Protein AF-A0A9E5M3A4-F1 (afdb_monomer)

Radius of gyration: 31.96 Å; Cα contacts (8 Å, |Δi|>4): 68; chains: 1; bounding box: 121×64×44 Å

Mean predicted aligned error: 18.6 Å

Secondary structure (DSSP, 8-state):
--------------------P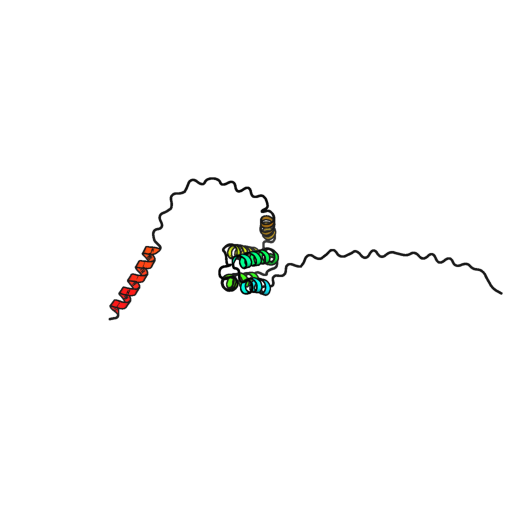PPPPPPP---HHHHHHHHHH--SHHHHHHHHHHHHHHHGGG--HHHHHHHHHHHHHHHGGG--HHHHHHHHHHHHHHHTT-HHHHHHHHHHHTT-S----------PPP-----SHHHHHHHHHHHHHHHHHTT-

Solvent-accessible surface area (backbone atoms only — not comparable to full-atom values): 9952 Å² total; per-residue (Å²): 134,89,86,89,81,89,80,84,82,81,82,83,82,82,79,79,79,77,76,78,77,73,85,75,72,81,74,59,61,59,54,66,68,56,57,44,43,41,28,69,69,44,82,55,44,70,60,27,31,54,52,43,49,54,52,43,74,67,18,54,84,54,39,51,63,69,55,43,50,54,49,63,76,40,40,56,82,34,33,48,90,31,50,54,71,66,59,55,52,54,44,51,52,54,40,54,45,62,73,67,68,50,76,71,61,56,56,55,58,59,57,53,69,76,57,77,84,75,76,81,80,75,81,73,83,71,75,80,73,80,78,78,75,93,76,60,72,68,60,54,54,52,52,54,54,50,55,56,53,53,58,59,59,75,75,107

Nearest PDB structures (foldseek):
  6nmp-assembly1_R  TM=4.252E-01  e=7.760E+00  Bos taurus

Sequence (156 aa):
MVALAVLACALNMAHAQSKKAAPKEPSANCFISEFRYIGTSIHEPLEREKQAKNWLIQNVAACSVEKLNLINGNRASWLGTADSAFFMTMLDSMIEYKVAGNPEMLSQIFNSVGKEGTASVRVTSVTQAPRAQGYDAQINQQQYQQQYQQQYQQQY

Structure (mmCIF, N/CA/C/O backbone):
data_AF-A0A9E5M3A4-F1
#
_entry.id   AF-A0A9E5M3A4-F1
#
loop_
_atom_site.group_PDB
_atom_site.id
_atom_site.type_symbol
_atom_site.label_atom_id
_atom_site.label_alt_id
_atom_site.label_comp_id
_atom_site.label_asym_id
_atom_site.label_entity_id
_atom_site.label_seq_id
_atom_site.pdbx_PDB_ins_code
_atom_site.Cartn_x
_atom_site.Cartn_y
_atom_site.Cartn_z
_atom_site.occupancy
_atom_site.B_iso_or_equiv
_atom_site.auth_seq_id
_atom_site.auth_comp_id
_atom_site.auth_asym_id
_atom_site.auth_atom_id
_atom_site.pdbx_PDB_model_num
ATOM 1 N N . MET A 1 1 ? -85.354 23.113 -24.195 1.00 35.41 1 MET A N 1
ATOM 2 C CA . MET A 1 1 ? -84.153 23.473 -24.983 1.00 35.41 1 MET A CA 1
ATOM 3 C C . MET A 1 1 ? -83.458 24.588 -24.199 1.00 35.41 1 MET A C 1
ATOM 5 O O . MET A 1 1 ? -84.086 25.621 -24.041 1.00 35.41 1 MET A O 1
ATOM 9 N N . VAL A 1 2 ? -82.471 24.298 -23.331 1.00 35.22 2 VAL A N 1
ATOM 10 C CA . VAL A 1 2 ? -81.004 24.203 -23.602 1.00 35.22 2 VAL A CA 1
ATOM 11 C C . VAL A 1 2 ? -80.495 25.540 -24.172 1.00 35.22 2 VAL A C 1
ATOM 13 O O . VAL A 1 2 ? -81.058 25.980 -25.160 1.00 35.22 2 VAL A O 1
ATOM 16 N N . ALA A 1 3 ? -79.481 26.262 -23.690 1.00 39.44 3 ALA A N 1
ATOM 17 C CA . ALA A 1 3 ? -78.457 26.151 -22.646 1.00 39.44 3 ALA A CA 1
ATOM 18 C C . ALA A 1 3 ? -77.834 27.558 -22.465 1.00 39.44 3 ALA A C 1
ATOM 20 O O . ALA A 1 3 ? -78.056 28.410 -23.320 1.00 39.44 3 ALA A O 1
ATOM 21 N N . LEU A 1 4 ? -77.017 27.769 -21.421 1.00 44.19 4 LEU A N 1
ATOM 22 C CA . LEU A 1 4 ? -75.668 28.375 -21.501 1.00 44.19 4 LEU A CA 1
ATOM 23 C C . LEU A 1 4 ? -75.144 28.673 -20.087 1.00 44.19 4 LEU A C 1
ATOM 25 O O . LEU A 1 4 ? -75.541 29.646 -19.457 1.00 44.19 4 LEU A O 1
ATOM 29 N N . ALA A 1 5 ? -74.209 27.855 -19.606 1.00 48.25 5 ALA A N 1
ATOM 30 C CA . ALA A 1 5 ? -73.303 28.234 -18.528 1.00 48.25 5 ALA A CA 1
ATOM 31 C C . ALA A 1 5 ? -71.882 27.893 -18.988 1.00 48.25 5 ALA A C 1
ATOM 33 O O . ALA A 1 5 ? -71.527 26.727 -19.147 1.00 48.25 5 ALA A O 1
ATOM 34 N N . VAL A 1 6 ? -71.107 28.934 -19.285 1.00 50.06 6 VAL A N 1
ATOM 35 C CA . VAL A 1 6 ? -69.700 28.846 -19.684 1.00 50.06 6 VAL A CA 1
ATOM 36 C C . VAL A 1 6 ? -68.877 28.587 -18.424 1.00 50.06 6 VAL A C 1
ATOM 38 O O . VAL A 1 6 ? -68.798 29.448 -17.551 1.00 50.06 6 VAL A O 1
ATOM 41 N N . LEU A 1 7 ? -68.277 27.400 -18.319 1.00 54.88 7 LEU A N 1
ATOM 42 C CA . LEU A 1 7 ? -67.350 27.052 -17.244 1.00 54.88 7 LEU A CA 1
ATOM 43 C C . LEU A 1 7 ? -65.912 27.257 -17.741 1.00 54.88 7 LEU A C 1
ATOM 45 O O . LEU A 1 7 ? -65.415 26.495 -18.568 1.00 54.88 7 LEU A O 1
ATOM 49 N N . ALA A 1 8 ? -65.247 28.302 -17.250 1.00 51.44 8 ALA A N 1
ATOM 50 C CA . ALA A 1 8 ? -63.827 28.536 -17.482 1.00 51.44 8 ALA A CA 1
ATOM 51 C C . ALA A 1 8 ? -62.995 27.704 -16.487 1.00 51.44 8 ALA A C 1
ATOM 53 O O . ALA A 1 8 ? -62.951 28.012 -15.298 1.00 51.44 8 ALA A O 1
ATOM 54 N N . CYS A 1 9 ? -62.327 26.648 -16.961 1.00 43.72 9 CYS A N 1
ATOM 55 C CA . CYS A 1 9 ? -61.327 25.920 -16.177 1.00 43.72 9 CYS A CA 1
ATOM 56 C C . CYS A 1 9 ? -59.961 26.609 -16.303 1.00 43.72 9 CYS A C 1
ATOM 58 O O . CYS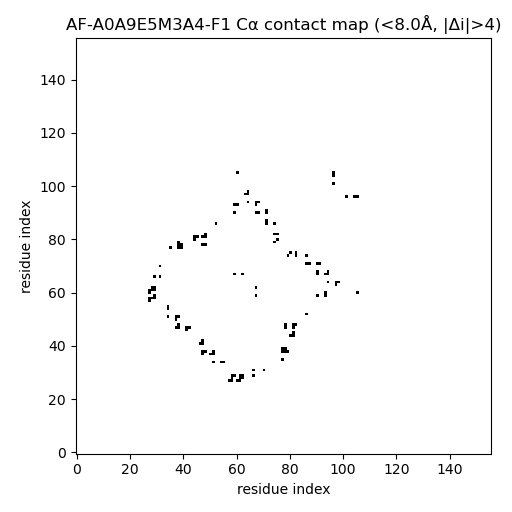 A 1 9 ? -59.290 26.497 -17.327 1.00 43.72 9 CYS A O 1
ATOM 60 N N . ALA A 1 10 ? -59.535 27.299 -15.244 1.00 54.12 10 ALA A N 1
ATOM 61 C CA . ALA A 1 10 ? -58.158 27.751 -15.087 1.00 54.12 10 ALA A CA 1
ATOM 62 C C . ALA A 1 10 ? -57.258 26.556 -14.716 1.00 54.12 10 ALA A C 1
ATOM 64 O O . ALA A 1 10 ? -57.390 25.975 -13.639 1.00 54.12 10 ALA A O 1
ATOM 65 N N . LEU A 1 11 ? -56.344 26.180 -15.613 1.00 52.88 11 LEU A N 1
ATOM 66 C CA . LEU A 1 11 ? -55.303 25.185 -15.353 1.00 52.88 11 LEU A CA 1
ATOM 67 C C . LEU A 1 11 ? -54.125 25.859 -14.636 1.00 52.88 11 LEU A C 1
ATOM 69 O O . LEU A 1 11 ? -53.313 26.538 -15.260 1.00 52.88 11 LEU A O 1
ATOM 73 N N . ASN A 1 12 ? -54.009 25.654 -13.323 1.00 51.06 12 ASN A N 1
ATOM 74 C CA . ASN A 1 12 ? -52.784 25.959 -12.585 1.00 51.06 12 ASN A CA 1
ATOM 75 C C . ASN A 1 12 ? -51.752 24.849 -12.840 1.00 51.06 12 ASN A C 1
ATOM 77 O O . ASN A 1 12 ? -51.856 23.754 -12.290 1.00 51.06 12 ASN A O 1
ATOM 81 N N . MET A 1 13 ? -50.745 25.127 -13.668 1.00 53.12 13 MET A N 1
ATOM 82 C CA . MET A 1 13 ? -49.597 24.237 -13.859 1.00 53.12 13 MET A CA 1
ATOM 83 C C . MET A 1 13 ? -48.574 24.462 -12.738 1.00 53.12 13 MET A C 1
ATOM 85 O O . MET A 1 13 ? -47.708 25.331 -12.835 1.00 53.12 13 MET A O 1
ATOM 89 N N . ALA A 1 14 ? -48.660 23.671 -11.668 1.00 49.84 14 ALA A N 1
ATOM 90 C CA . ALA A 1 14 ? -47.612 23.596 -10.654 1.00 49.84 14 ALA A CA 1
ATOM 91 C C . ALA A 1 14 ? -46.396 22.837 -11.222 1.00 49.84 14 ALA A C 1
ATOM 93 O O . ALA A 1 14 ? -46.403 21.612 -11.325 1.00 49.84 14 ALA A O 1
ATOM 94 N N . HIS A 1 15 ? -45.341 23.561 -11.607 1.00 51.12 15 HIS A N 1
ATOM 95 C CA . HIS A 1 15 ? -44.057 22.958 -11.965 1.00 51.12 15 HIS A CA 1
ATOM 96 C C . HIS A 1 15 ? -43.358 22.445 -10.699 1.00 51.12 15 HIS A C 1
ATOM 98 O O . HIS A 1 15 ? -42.782 23.218 -9.933 1.00 51.12 15 HIS A O 1
ATOM 104 N N . ALA A 1 16 ? -43.379 21.129 -10.487 1.00 53.78 16 ALA A N 1
ATOM 105 C CA . ALA A 1 16 ? -42.520 20.472 -9.511 1.00 53.78 16 ALA A CA 1
ATOM 106 C C . ALA A 1 16 ? -41.058 20.578 -9.980 1.00 53.78 16 ALA A C 1
ATOM 108 O O . ALA A 1 16 ? -40.624 19.868 -10.888 1.00 53.78 16 ALA A O 1
ATOM 109 N N . GLN A 1 17 ? -40.287 21.486 -9.379 1.00 54.34 17 GLN A N 1
ATOM 110 C CA . GLN A 1 17 ? -38.841 21.545 -9.577 1.00 54.34 17 GLN A CA 1
ATOM 111 C C . GLN A 1 17 ? -38.200 20.294 -8.961 1.00 54.34 17 GLN A C 1
ATOM 113 O O . GLN A 1 17 ? -37.937 20.232 -7.760 1.00 54.34 17 GLN A O 1
ATOM 118 N N . SER A 1 18 ? -37.941 19.285 -9.795 1.00 57.34 18 SER A N 1
ATOM 119 C CA . SER A 1 18 ? -37.097 18.151 -9.425 1.00 57.34 18 SER A CA 1
ATOM 120 C C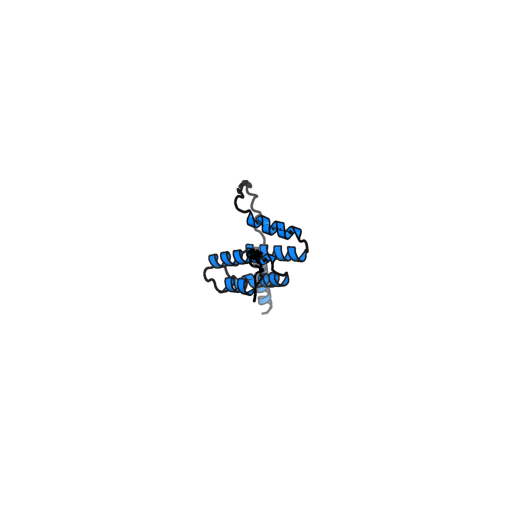 . SER A 1 18 ? -35.692 18.674 -9.129 1.00 57.34 18 SER A C 1
ATOM 122 O O . SER A 1 18 ? -34.949 19.048 -10.040 1.00 57.34 18 SER A O 1
ATOM 124 N N . LYS A 1 19 ? -35.327 18.731 -7.844 1.00 54.47 19 LYS A N 1
ATOM 125 C CA . LYS A 1 19 ? -33.967 19.057 -7.408 1.00 54.47 19 LYS A CA 1
ATOM 126 C C . LYS A 1 19 ? -33.023 18.010 -8.003 1.00 54.47 19 LYS A C 1
ATOM 128 O O . LYS A 1 19 ? -33.072 16.847 -7.614 1.00 54.47 19 LYS A O 1
ATOM 133 N N . LYS A 1 20 ? -32.188 18.404 -8.970 1.00 53.62 20 LYS A N 1
ATOM 134 C CA . LYS A 1 20 ? -31.094 17.557 -9.462 1.00 53.62 20 LYS A CA 1
ATOM 135 C C . LYS A 1 20 ? -30.191 17.236 -8.272 1.00 53.62 20 LYS A C 1
ATOM 137 O O . LYS A 1 20 ? -29.602 18.144 -7.689 1.00 53.62 20 LYS A O 1
ATOM 142 N N . ALA A 1 21 ? -30.127 15.962 -7.895 1.00 55.41 21 ALA A N 1
ATOM 143 C CA . ALA A 1 21 ? -29.166 15.484 -6.916 1.00 55.41 21 ALA A CA 1
ATOM 144 C C . ALA A 1 21 ? -27.756 15.765 -7.450 1.00 55.41 21 ALA A C 1
ATOM 146 O O . ALA A 1 21 ? -27.452 15.443 -8.601 1.00 55.41 21 ALA A O 1
ATOM 147 N N . ALA A 1 22 ? -26.921 16.410 -6.636 1.00 61.97 22 ALA A N 1
ATOM 148 C CA . ALA A 1 22 ? -25.515 16.597 -6.959 1.00 61.97 22 ALA A CA 1
ATOM 149 C C . ALA A 1 22 ? -24.836 15.224 -7.151 1.00 61.97 22 ALA A C 1
ATOM 151 O O . ALA A 1 22 ? -25.231 14.264 -6.476 1.00 61.97 22 ALA A O 1
ATOM 152 N N . PRO A 1 23 ? -23.831 15.106 -8.041 1.00 55.81 23 PRO A N 1
ATOM 153 C CA . PRO A 1 23 ? -23.029 13.895 -8.151 1.00 55.81 23 PRO A CA 1
ATOM 154 C C . PRO A 1 23 ? -22.450 13.557 -6.777 1.00 55.81 23 PRO A C 1
ATOM 156 O O . PRO A 1 23 ? -21.716 14.348 -6.190 1.00 55.81 23 PRO A O 1
ATOM 159 N N . LYS A 1 24 ? -22.834 12.401 -6.235 1.00 49.56 24 LYS A N 1
ATOM 160 C CA . LYS A 1 24 ? -22.239 11.865 -5.015 1.00 49.56 24 LYS A CA 1
ATOM 161 C C . LYS A 1 24 ? -20.791 1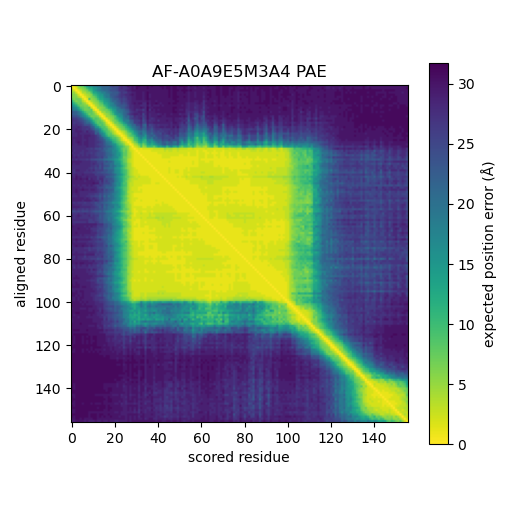1.537 -5.368 1.00 49.56 24 LYS A C 1
ATOM 163 O O . LYS A 1 24 ? -20.579 10.721 -6.266 1.00 49.56 24 LYS A O 1
ATOM 168 N N . GLU A 1 25 ? -19.825 12.203 -4.734 1.00 59.00 25 GLU A N 1
ATOM 169 C CA . GLU A 1 25 ? -18.420 11.822 -4.893 1.00 59.00 25 GLU A CA 1
ATOM 170 C C . GLU A 1 25 ? -18.294 10.308 -4.667 1.00 59.00 25 GLU A C 1
ATOM 172 O O . GLU A 1 25 ? -18.989 9.777 -3.785 1.00 59.00 25 GLU A O 1
ATOM 177 N N . PRO A 1 26 ? -17.490 9.591 -5.477 1.00 54.97 26 PRO A N 1
ATOM 178 C CA . PRO A 1 26 ? -17.299 8.162 -5.293 1.00 54.97 26 PRO A CA 1
ATOM 179 C C . PRO A 1 26 ? -16.928 7.912 -3.835 1.00 54.97 26 PRO A C 1
ATOM 181 O O . PRO A 1 26 ? -15.963 8.483 -3.329 1.00 54.97 26 PRO A O 1
ATOM 184 N N . SER A 1 27 ? -17.721 7.106 -3.130 1.00 57.66 27 SER A N 1
ATOM 185 C CA . SER A 1 27 ? -17.395 6.746 -1.756 1.00 57.66 27 SER A CA 1
ATOM 186 C C . SER A 1 27 ? -16.042 6.046 -1.776 1.00 57.66 27 SER A C 1
ATOM 188 O O . SER A 1 27 ? -15.925 4.996 -2.413 1.00 57.66 27 SER A O 1
ATOM 190 N N . ALA A 1 28 ? -15.036 6.624 -1.117 1.00 66.31 28 ALA A N 1
ATOM 191 C CA . ALA A 1 28 ? -13.737 5.986 -0.956 1.00 66.31 28 ALA A CA 1
ATOM 192 C C . ALA A 1 28 ? -13.957 4.560 -0.430 1.00 66.31 28 ALA A C 1
ATOM 194 O O . ALA A 1 28 ? -14.556 4.369 0.631 1.00 66.31 28 ALA A O 1
ATOM 195 N N . ASN A 1 29 ? -13.529 3.562 -1.201 1.00 81.56 29 ASN A N 1
ATOM 196 C CA . ASN A 1 29 ? -13.760 2.157 -0.899 1.00 81.56 29 ASN A CA 1
ATOM 197 C C . ASN A 1 29 ? -12.410 1.457 -0.769 1.00 81.56 29 ASN A C 1
ATOM 199 O O . ASN A 1 29 ? -11.630 1.383 -1.709 1.00 81.56 29 ASN A O 1
ATOM 203 N N . CYS A 1 30 ? -12.134 0.896 0.407 1.00 93.06 30 CYS A N 1
ATOM 204 C CA . CYS A 1 30 ? -10.903 0.146 0.634 1.00 93.06 30 CYS A CA 1
ATOM 205 C C . CYS A 1 30 ? -11.035 -1.304 0.140 1.00 93.06 30 CYS A C 1
ATOM 207 O O . CYS A 1 30 ? -11.283 -2.236 0.924 1.00 93.06 30 CYS A O 1
ATOM 209 N N . PHE A 1 31 ? -10.901 -1.501 -1.171 1.00 95.62 31 PHE A N 1
ATOM 210 C CA . PHE A 1 31 ? -10.831 -2.821 -1.793 1.00 95.62 31 PHE A CA 1
ATOM 211 C C . PHE A 1 31 ? -9.376 -3.289 -1.911 1.00 95.62 31 PHE A C 1
ATOM 213 O O . PHE A 1 31 ? -8.651 -2.891 -2.814 1.00 95.62 31 PHE A O 1
ATOM 220 N N . ILE A 1 32 ? -8.951 -4.198 -1.025 1.00 96.56 32 ILE A N 1
ATOM 221 C CA . ILE A 1 32 ? -7.587 -4.772 -1.046 1.00 96.56 32 ILE A CA 1
ATOM 222 C C . ILE A 1 32 ? -7.255 -5.386 -2.416 1.00 96.56 32 ILE A C 1
ATOM 224 O O . ILE A 1 32 ? -6.114 -5.325 -2.869 1.00 96.56 32 ILE A O 1
ATOM 228 N N . SER A 1 33 ? -8.256 -5.959 -3.088 1.00 97.50 33 SER A N 1
ATOM 229 C CA . SER A 1 33 ? -8.112 -6.535 -4.424 1.00 97.50 33 SER A CA 1
ATOM 230 C C . SER A 1 33 ? -7.616 -5.529 -5.459 1.00 97.50 33 SER A C 1
ATOM 232 O O . SER A 1 33 ? -6.845 -5.922 -6.324 1.00 97.50 33 SER A O 1
ATOM 234 N N . GLU A 1 34 ? -8.003 -4.256 -5.367 1.00 97.38 34 GLU A N 1
ATOM 235 C CA . GLU A 1 34 ? -7.549 -3.221 -6.301 1.00 97.38 34 GLU A CA 1
ATOM 236 C C . GLU A 1 34 ? -6.074 -2.894 -6.079 1.00 97.38 34 GLU A C 1
ATOM 238 O O . GLU A 1 34 ? -5.288 -2.936 -7.022 1.00 97.38 34 GLU A O 1
ATOM 243 N N . PHE A 1 35 ? -5.669 -2.670 -4.824 1.00 98.00 35 PHE A N 1
ATOM 244 C CA . PHE A 1 35 ? -4.262 -2.444 -4.491 1.00 98.00 35 PHE A CA 1
ATOM 245 C C . PHE A 1 35 ? -3.380 -3.621 -4.924 1.00 98.00 35 PHE A C 1
ATOM 247 O O . PHE A 1 35 ? -2.337 -3.440 -5.553 1.00 98.00 35 PHE A O 1
ATOM 254 N N . ARG A 1 36 ? -3.828 -4.851 -4.645 1.00 98.44 36 ARG A N 1
ATOM 255 C CA . ARG A 1 36 ? -3.130 -6.066 -5.074 1.00 98.44 36 ARG A CA 1
ATOM 256 C C . ARG A 1 36 ? -3.079 -6.181 -6.596 1.00 98.44 36 ARG A C 1
ATOM 258 O O . ARG A 1 36 ? -2.043 -6.568 -7.136 1.00 98.44 36 ARG A O 1
ATOM 265 N N . TYR A 1 37 ? -4.172 -5.870 -7.289 1.00 98.44 37 TYR A N 1
ATOM 266 C CA . TYR A 1 37 ? -4.214 -5.892 -8.747 1.00 98.44 37 TYR A CA 1
ATOM 267 C C . TYR A 1 37 ? -3.187 -4.921 -9.330 1.00 98.44 37 TYR A C 1
ATOM 269 O O . TYR A 1 37 ? -2.397 -5.331 -10.172 1.00 98.44 37 TYR A O 1
ATOM 277 N N . ILE A 1 38 ? -3.110 -3.686 -8.826 1.00 98.44 38 ILE A N 1
ATOM 278 C CA . ILE A 1 38 ? -2.092 -2.704 -9.234 1.00 98.44 38 ILE A CA 1
ATOM 279 C C . ILE A 1 38 ? -0.684 -3.280 -9.042 1.00 98.44 38 ILE A C 1
ATOM 281 O O . ILE A 1 38 ? 0.105 -3.302 -9.986 1.00 98.44 38 ILE A O 1
ATOM 285 N N . GLY A 1 39 ? -0.388 -3.811 -7.850 1.00 98.19 39 GLY A N 1
ATOM 286 C CA . GLY A 1 39 ? 0.930 -4.373 -7.547 1.00 98.19 39 GLY A CA 1
ATOM 287 C C . GLY A 1 39 ? 1.325 -5.544 -8.450 1.00 98.19 39 GLY A C 1
ATOM 288 O O . GLY A 1 39 ? 2.477 -5.662 -8.852 1.00 98.19 39 GLY A O 1
ATOM 289 N N . THR A 1 40 ? 0.366 -6.387 -8.827 1.00 98.06 40 THR A N 1
ATOM 290 C CA . THR A 1 40 ? 0.654 -7.642 -9.538 1.00 98.06 40 THR A CA 1
ATOM 291 C C . THR A 1 40 ? 0.468 -7.574 -11.054 1.00 98.06 40 THR A C 1
ATOM 293 O O . THR A 1 40 ? 0.982 -8.444 -11.752 1.00 98.06 40 THR A O 1
ATOM 296 N N . SER A 1 41 ? -0.231 -6.563 -11.579 1.00 98.25 41 SER A N 1
ATOM 297 C CA . SER A 1 41 ? -0.540 -6.455 -13.016 1.00 98.25 41 SER A CA 1
ATOM 298 C C . SER A 1 41 ? 0.362 -5.487 -13.784 1.00 98.25 41 SER A C 1
ATOM 300 O O . SER A 1 41 ? 0.578 -5.679 -14.980 1.00 98.25 41 SER A O 1
ATOM 302 N N . ILE A 1 42 ? 0.914 -4.459 -13.133 1.00 98.38 42 ILE A N 1
ATOM 303 C CA . ILE A 1 42 ? 1.722 -3.436 -13.812 1.00 98.38 42 ILE A CA 1
ATOM 304 C C . ILE A 1 42 ? 3.168 -3.906 -13.895 1.00 98.38 42 ILE A C 1
ATOM 306 O O . ILE A 1 42 ? 3.797 -4.108 -12.864 1.00 98.38 42 ILE A O 1
ATOM 310 N N . HIS A 1 43 ? 3.725 -4.056 -15.096 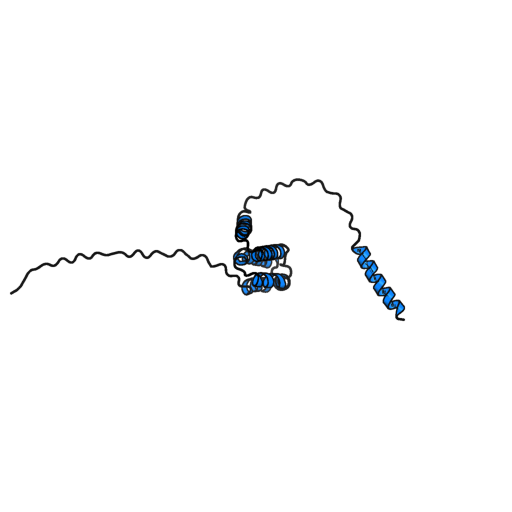1.00 97.75 43 HIS A N 1
ATOM 311 C CA . HIS A 1 43 ? 5.092 -4.562 -15.260 1.00 97.75 43 HIS A CA 1
ATOM 312 C C . HIS A 1 43 ? 6.161 -3.566 -14.786 1.00 97.75 43 HIS A C 1
ATOM 314 O O . HIS A 1 43 ? 7.018 -3.927 -13.982 1.00 97.75 43 HIS A O 1
ATOM 320 N N . GLU A 1 44 ? 6.072 -2.315 -15.243 1.00 98.31 44 GLU A N 1
ATOM 321 C CA . GLU A 1 44 ? 7.082 -1.283 -14.989 1.00 98.31 44 GLU A CA 1
ATOM 322 C C . GLU A 1 44 ? 7.100 -0.837 -13.514 1.00 98.31 44 GLU A C 1
ATOM 324 O O . GLU A 1 44 ? 6.092 -0.305 -13.035 1.00 98.31 44 GLU A O 1
ATOM 329 N N . PRO A 1 45 ? 8.224 -0.990 -12.780 1.00 97.81 45 PRO A N 1
ATOM 330 C CA . PRO A 1 45 ? 8.265 -0.731 -11.338 1.00 97.81 45 PRO A CA 1
ATOM 331 C C . PRO A 1 45 ? 7.911 0.704 -10.937 1.00 97.81 45 PRO A C 1
ATOM 333 O O . PRO A 1 45 ? 7.164 0.905 -9.982 1.00 97.81 45 PRO A O 1
ATOM 336 N N . LEU A 1 46 ? 8.402 1.704 -11.676 1.00 98.06 46 LEU A N 1
ATOM 337 C CA . LEU A 1 46 ? 8.135 3.113 -11.361 1.00 98.06 46 LEU A CA 1
ATOM 338 C C . LEU A 1 46 ? 6.663 3.484 -11.585 1.00 98.06 46 LEU A C 1
ATOM 340 O O . LEU A 1 46 ? 6.080 4.230 -10.798 1.00 98.06 46 LEU A O 1
ATOM 344 N N . GLU A 1 47 ? 6.040 2.939 -12.631 1.00 98.50 47 GLU A N 1
ATOM 345 C CA . GLU A 1 47 ? 4.617 3.162 -12.891 1.00 98.50 47 GLU A CA 1
ATOM 346 C C . GLU A 1 47 ? 3.748 2.413 -11.871 1.00 98.50 47 GLU A C 1
ATOM 348 O O . GLU A 1 47 ? 2.772 2.967 -11.365 1.00 98.50 47 GLU A O 1
ATOM 353 N N . ARG A 1 48 ? 4.144 1.190 -11.493 1.00 98.62 48 ARG A N 1
ATOM 354 C CA . ARG A 1 48 ? 3.494 0.415 -10.429 1.00 98.62 48 ARG A CA 1
ATOM 355 C C . ARG A 1 48 ? 3.514 1.169 -9.104 1.00 98.62 48 ARG A C 1
ATOM 357 O O . ARG A 1 48 ? 2.470 1.292 -8.467 1.00 98.62 48 ARG A O 1
ATOM 364 N N . GLU A 1 49 ? 4.673 1.702 -8.711 1.00 98.56 49 GLU A N 1
ATOM 365 C CA . GLU A 1 49 ? 4.812 2.508 -7.496 1.00 98.56 49 GLU A CA 1
ATOM 366 C C . GLU A 1 49 ? 3.886 3.725 -7.556 1.00 98.56 49 GLU A C 1
ATOM 368 O O . GLU A 1 49 ? 3.078 3.935 -6.652 1.00 98.56 49 GLU A O 1
ATOM 373 N N . LYS A 1 50 ? 3.950 4.506 -8.637 1.00 98.50 50 LYS A N 1
ATOM 374 C CA . LYS A 1 50 ? 3.124 5.704 -8.817 1.00 98.50 50 LYS A CA 1
ATOM 375 C C . LYS A 1 50 ? 1.627 5.400 -8.694 1.00 98.50 50 LYS A C 1
ATOM 377 O O . LYS A 1 50 ? 0.919 6.101 -7.971 1.00 98.50 50 LYS A O 1
ATOM 382 N N . GLN A 1 51 ? 1.134 4.358 -9.363 1.00 98.50 51 GLN A N 1
ATOM 383 C CA . GLN A 1 51 ? -0.284 3.994 -9.304 1.00 98.50 51 GLN A CA 1
ATOM 384 C C . GLN A 1 51 ? -0.691 3.463 -7.928 1.00 98.50 51 GLN A C 1
ATOM 386 O O . GLN A 1 51 ? -1.738 3.855 -7.410 1.00 98.50 51 GLN A O 1
ATOM 391 N N . ALA A 1 52 ? 0.147 2.639 -7.296 1.00 98.31 52 ALA A N 1
ATOM 392 C CA . ALA A 1 52 ? -0.116 2.133 -5.953 1.00 98.31 52 ALA A CA 1
ATOM 393 C C . ALA A 1 52 ? -0.147 3.269 -4.918 1.00 98.31 52 ALA A C 1
ATOM 395 O O . ALA A 1 52 ? -1.016 3.272 -4.045 1.00 98.31 52 ALA A O 1
ATOM 396 N N . LYS A 1 53 ? 0.742 4.268 -5.036 1.00 98.25 53 LYS A N 1
ATOM 397 C CA . LYS A 1 53 ? 0.724 5.475 -4.191 1.00 98.25 53 LYS A CA 1
ATOM 398 C C . LYS A 1 53 ? -0.572 6.255 -4.360 1.00 98.25 53 LYS A C 1
ATOM 400 O O . LYS A 1 53 ? -1.220 6.573 -3.366 1.00 98.25 53 LYS A O 1
ATOM 405 N N . ASN A 1 54 ? -0.970 6.516 -5.603 1.00 96.94 54 ASN A N 1
ATOM 406 C CA . ASN A 1 54 ? -2.204 7.242 -5.898 1.00 96.94 54 ASN A CA 1
ATOM 407 C C . ASN A 1 54 ? -3.430 6.524 -5.326 1.00 96.94 54 ASN A C 1
ATOM 409 O O . ASN A 1 54 ? -4.261 7.157 -4.675 1.00 96.94 54 ASN A O 1
ATOM 413 N N . TRP A 1 55 ? -3.515 5.202 -5.509 1.00 96.75 55 TRP A N 1
ATOM 414 C CA . TRP A 1 55 ? -4.593 4.409 -4.927 1.00 96.75 55 TRP A CA 1
ATOM 415 C C . TRP A 1 55 ? -4.584 4.496 -3.401 1.00 96.75 55 TRP A C 1
ATOM 417 O O . TRP A 1 55 ? -5.637 4.703 -2.796 1.00 96.75 55 TRP A O 1
ATOM 427 N N . LEU A 1 56 ? -3.409 4.380 -2.771 1.00 96.06 56 LEU A N 1
ATOM 428 C CA . LEU A 1 56 ? -3.304 4.417 -1.316 1.00 96.06 56 LEU A CA 1
ATOM 429 C C . LEU A 1 56 ? -3.779 5.765 -0.767 1.00 96.06 56 LEU A C 1
ATOM 431 O O . LEU A 1 56 ? -4.638 5.786 0.107 1.00 96.06 56 LEU A O 1
ATOM 435 N N . ILE A 1 57 ? -3.304 6.883 -1.317 1.00 93.81 57 ILE A N 1
ATOM 436 C CA . ILE A 1 57 ? -3.693 8.233 -0.875 1.00 93.81 57 ILE A CA 1
ATOM 437 C C . ILE A 1 57 ? -5.215 8.429 -0.941 1.00 93.81 57 ILE A C 1
ATOM 439 O O . ILE A 1 57 ? -5.803 8.993 -0.021 1.00 93.81 57 ILE A O 1
ATOM 443 N N . GLN A 1 58 ? -5.860 7.929 -1.996 1.00 92.69 58 GLN A N 1
ATOM 444 C CA . GLN A 1 58 ? -7.300 8.099 -2.207 1.00 92.69 58 GLN A CA 1
ATOM 445 C C . GLN A 1 58 ? -8.161 7.201 -1.307 1.00 92.69 58 GLN A C 1
ATOM 447 O O . GLN A 1 58 ? -9.266 7.589 -0.933 1.00 92.69 58 GLN A O 1
ATOM 452 N N . ASN A 1 59 ? -7.680 6.004 -0.955 1.00 94.00 59 ASN A N 1
ATOM 453 C CA . ASN A 1 59 ? -8.529 4.965 -0.361 1.00 94.00 59 ASN A CA 1
ATOM 454 C C . ASN A 1 59 ? -8.175 4.606 1.089 1.00 94.00 59 ASN A C 1
ATOM 456 O O . ASN A 1 59 ? -9.017 4.061 1.807 1.00 94.00 59 ASN A O 1
ATOM 460 N N . VAL A 1 60 ? -6.964 4.922 1.562 1.00 91.44 60 VAL A N 1
ATOM 461 C CA . VAL A 1 60 ? -6.458 4.464 2.871 1.00 91.44 60 VAL A CA 1
ATOM 462 C C . VAL A 1 60 ? -7.283 4.983 4.054 1.00 91.44 60 VAL A C 1
ATOM 464 O O . VAL A 1 60 ? -7.451 4.277 5.051 1.00 91.44 60 VAL A O 1
ATOM 467 N N . ALA A 1 61 ? -7.887 6.170 3.930 1.00 90.75 61 ALA A N 1
ATOM 468 C CA . ALA A 1 61 ? -8.791 6.726 4.939 1.00 90.75 61 ALA A CA 1
ATOM 469 C C . ALA A 1 61 ? -10.006 5.819 5.205 1.00 90.75 61 ALA A C 1
ATOM 471 O O . ALA A 1 61 ? -10.433 5.678 6.355 1.00 90.75 61 ALA A O 1
ATOM 472 N N . ALA A 1 62 ? -10.523 5.160 4.163 1.00 91.75 62 ALA A N 1
ATOM 473 C CA . ALA A 1 62 ? -11.688 4.280 4.228 1.00 91.75 62 ALA A CA 1
ATOM 474 C C . ALA A 1 62 ? -11.359 2.851 4.696 1.00 91.75 62 ALA A C 1
ATOM 476 O O . ALA A 1 62 ? -12.261 2.040 4.910 1.00 91.75 62 ALA A O 1
ATOM 477 N N . CYS A 1 63 ? -10.080 2.505 4.859 1.00 93.88 63 CYS A N 1
ATOM 478 C CA . CYS A 1 63 ? -9.682 1.179 5.321 1.00 93.88 63 CYS A CA 1
ATOM 479 C C . CYS A 1 63 ? -9.934 0.990 6.825 1.00 93.88 63 CYS A C 1
ATOM 481 O O . CYS A 1 63 ? -9.721 1.901 7.630 1.00 93.88 63 CYS A O 1
ATOM 483 N N . SER A 1 64 ? -10.351 -0.215 7.224 1.00 94.06 64 SER A N 1
ATOM 484 C CA . SER A 1 64 ? -10.293 -0.646 8.626 1.00 94.06 64 SER A CA 1
ATOM 485 C C . SER A 1 64 ? -8.850 -0.978 9.018 1.00 94.06 64 SER A C 1
ATOM 487 O O . SER A 1 64 ? -8.020 -1.252 8.151 1.00 94.06 64 SER A O 1
ATOM 489 N N . VAL A 1 65 ? -8.557 -1.010 10.322 1.00 94.81 65 VAL A N 1
ATOM 490 C CA . VAL A 1 65 ? -7.235 -1.415 10.842 1.00 94.81 65 VAL A CA 1
ATOM 491 C C . VAL A 1 65 ? -6.834 -2.802 10.326 1.00 94.81 65 VAL A C 1
ATOM 493 O O . VAL A 1 65 ? -5.708 -2.996 9.883 1.00 94.81 65 VAL A O 1
ATOM 496 N N . GLU A 1 66 ? -7.768 -3.754 10.301 1.00 96.38 66 GLU A N 1
ATOM 497 C CA . GLU A 1 66 ? -7.534 -5.103 9.769 1.00 96.38 66 GLU A CA 1
ATOM 498 C C . GLU A 1 66 ? -7.101 -5.081 8.296 1.00 96.38 66 GLU A C 1
ATOM 500 O O . GLU A 1 66 ? -6.106 -5.703 7.926 1.00 96.38 66 GLU A O 1
ATOM 505 N N . LYS A 1 67 ? -7.794 -4.307 7.450 1.00 96.94 67 LYS A N 1
ATOM 506 C CA . LYS A 1 67 ? -7.438 -4.187 6.031 1.00 96.94 67 LYS A CA 1
ATOM 507 C C . LYS A 1 67 ? -6.089 -3.504 5.826 1.00 96.94 67 LYS A C 1
ATOM 509 O O . LYS A 1 67 ? -5.338 -3.913 4.945 1.00 96.94 67 LYS A O 1
ATOM 514 N N . LEU A 1 68 ? -5.775 -2.491 6.633 1.00 97.44 68 LEU A N 1
ATOM 515 C CA . LEU A 1 68 ? -4.469 -1.834 6.591 1.00 97.44 68 LEU A CA 1
ATOM 516 C C . LEU A 1 68 ? -3.348 -2.805 6.954 1.00 97.44 68 LEU A C 1
ATOM 518 O O . LEU A 1 68 ? -2.363 -2.872 6.227 1.00 97.44 68 LEU A O 1
ATOM 522 N N . ASN A 1 69 ? -3.526 -3.610 8.003 1.00 97.75 69 ASN A N 1
ATOM 523 C CA . ASN A 1 69 ? -2.565 -4.646 8.379 1.00 97.75 69 ASN A CA 1
ATOM 524 C C . ASN A 1 69 ? -2.385 -5.697 7.276 1.00 97.75 69 ASN A C 1
ATOM 526 O O . ASN A 1 69 ? -1.257 -6.091 6.985 1.00 97.75 69 ASN A O 1
ATOM 530 N N . LEU A 1 70 ? -3.470 -6.113 6.611 1.00 98.00 70 LEU A N 1
ATOM 531 C CA . LEU A 1 70 ? -3.393 -7.028 5.468 1.00 98.00 70 LEU A CA 1
ATOM 532 C C . LEU A 1 70 ? -2.582 -6.437 4.314 1.00 98.00 70 LEU A C 1
ATOM 534 O O . LEU A 1 70 ? -1.736 -7.130 3.750 1.00 98.00 70 LEU A O 1
ATOM 538 N N . ILE A 1 71 ? -2.806 -5.167 3.971 1.00 98.25 71 ILE A N 1
ATOM 539 C CA . ILE A 1 71 ? -2.004 -4.488 2.949 1.00 98.25 71 ILE A CA 1
ATOM 540 C C . ILE A 1 71 ? -0.544 -4.412 3.408 1.00 98.25 71 ILE A C 1
ATOM 542 O O . ILE A 1 71 ? 0.349 -4.810 2.663 1.00 98.25 71 ILE A O 1
ATOM 546 N N . ASN A 1 72 ? -0.299 -3.976 4.644 1.00 98.12 72 ASN A N 1
ATOM 547 C CA . ASN A 1 72 ? 1.043 -3.758 5.174 1.00 98.12 72 ASN A CA 1
ATOM 548 C C . ASN A 1 72 ? 1.879 -5.043 5.216 1.00 98.12 72 ASN A C 1
ATOM 550 O O . ASN A 1 72 ? 3.033 -5.034 4.796 1.00 98.12 72 ASN A O 1
ATOM 554 N N . GLY A 1 73 ? 1.285 -6.158 5.646 1.00 98.06 73 GLY A N 1
ATOM 555 C CA . GLY A 1 73 ? 1.957 -7.456 5.727 1.00 98.06 73 GLY A CA 1
ATOM 556 C C . GLY A 1 73 ? 2.239 -8.107 4.371 1.00 98.06 73 GLY A C 1
ATOM 557 O O . GLY A 1 73 ? 3.124 -8.952 4.276 1.00 98.06 73 GLY A O 1
ATOM 558 N N . ASN A 1 74 ? 1.522 -7.717 3.312 1.00 98.50 74 ASN A N 1
ATOM 559 C CA . ASN A 1 74 ? 1.680 -8.316 1.985 1.00 98.50 74 ASN A CA 1
ATOM 560 C C . ASN A 1 74 ? 2.341 -7.388 0.954 1.00 98.50 74 ASN A C 1
ATOM 562 O O . ASN A 1 74 ? 2.727 -7.870 -0.116 1.00 98.50 74 ASN A O 1
ATOM 566 N N . ARG A 1 75 ? 2.499 -6.088 1.252 1.00 97.94 75 ARG A N 1
ATOM 567 C CA . ARG A 1 75 ? 2.957 -5.062 0.296 1.00 97.94 75 ARG A CA 1
ATOM 568 C C . ARG A 1 75 ? 4.233 -5.456 -0.446 1.00 97.94 75 ARG A C 1
ATOM 570 O O . ARG A 1 75 ? 4.270 -5.328 -1.663 1.00 97.94 75 ARG A O 1
ATOM 577 N N . ALA A 1 76 ? 5.219 -6.025 0.249 1.00 97.81 76 ALA A N 1
ATOM 578 C CA . ALA A 1 76 ? 6.498 -6.400 -0.349 1.00 97.81 76 ALA A CA 1
ATOM 579 C C . ALA A 1 76 ? 6.319 -7.492 -1.417 1.00 97.81 76 ALA A C 1
ATOM 581 O O . ALA A 1 76 ? 6.881 -7.406 -2.505 1.00 97.81 76 ALA A O 1
ATOM 582 N N . SER A 1 77 ? 5.468 -8.487 -1.141 1.00 98.25 77 SER A N 1
ATOM 583 C CA . SER A 1 77 ? 5.171 -9.573 -2.084 1.00 98.25 77 SER A CA 1
ATOM 584 C C . SER A 1 77 ? 4.346 -9.118 -3.290 1.00 98.25 77 SER A C 1
ATOM 586 O O . SER A 1 77 ? 4.470 -9.689 -4.370 1.00 98.25 77 SER A O 1
ATOM 588 N N . TRP A 1 78 ? 3.498 -8.098 -3.122 1.00 98.44 78 TRP A N 1
ATOM 589 C CA . TRP A 1 78 ? 2.645 -7.593 -4.197 1.00 98.44 78 TRP A CA 1
ATOM 590 C C . TRP A 1 78 ? 3.349 -6.547 -5.052 1.00 98.44 78 TRP A C 1
ATOM 592 O O . TRP A 1 78 ? 3.201 -6.572 -6.264 1.00 98.44 78 TRP A O 1
ATOM 602 N N . LEU A 1 79 ? 4.106 -5.634 -4.446 1.00 98.56 79 LEU A N 1
ATOM 603 C CA . LEU A 1 79 ? 4.768 -4.539 -5.150 1.00 98.56 79 LEU A CA 1
ATOM 604 C C . LEU A 1 79 ? 6.146 -4.940 -5.687 1.00 98.56 79 LEU A C 1
ATOM 606 O O . LEU A 1 79 ? 6.569 -4.409 -6.716 1.00 98.56 79 LEU A O 1
ATOM 610 N N . GLY A 1 80 ? 6.831 -5.897 -5.055 1.00 98.00 80 GLY A N 1
ATOM 611 C CA . GLY A 1 80 ? 8.191 -6.283 -5.425 1.00 98.00 80 GLY A CA 1
ATOM 612 C C . GLY A 1 80 ? 9.148 -5.096 -5.311 1.00 98.00 80 GLY A C 1
ATOM 613 O O . GLY A 1 80 ? 9.171 -4.405 -4.298 1.00 98.00 80 GLY A O 1
ATOM 614 N N . THR A 1 81 ? 9.904 -4.811 -6.372 1.00 97.94 81 THR A N 1
ATOM 615 C CA . THR A 1 81 ? 10.853 -3.681 -6.415 1.00 97.94 81 THR A CA 1
ATOM 616 C C . THR A 1 81 ? 10.189 -2.302 -6.428 1.00 97.94 81 THR A C 1
ATOM 618 O O . THR A 1 81 ? 10.893 -1.303 -6.354 1.00 97.94 81 THR A O 1
ATOM 621 N N . ALA A 1 82 ? 8.860 -2.235 -6.554 1.00 98.50 82 ALA A N 1
ATOM 622 C CA . ALA A 1 82 ? 8.100 -0.996 -6.421 1.00 98.50 82 ALA A CA 1
ATOM 623 C C . ALA A 1 82 ? 7.697 -0.687 -4.966 1.00 98.50 82 ALA A C 1
ATOM 625 O O . ALA A 1 82 ? 7.099 0.360 -4.727 1.00 98.50 82 ALA A O 1
ATOM 626 N N . ASP A 1 83 ? 7.960 -1.589 -4.006 1.00 98.44 83 ASP A N 1
ATOM 627 C CA . ASP A 1 83 ? 7.775 -1.271 -2.587 1.00 98.44 83 ASP A CA 1
ATOM 628 C C . ASP A 1 83 ? 8.791 -0.208 -2.153 1.00 98.44 83 ASP A C 1
ATOM 630 O O . ASP A 1 83 ? 9.924 -0.156 -2.636 1.00 98.44 83 ASP A O 1
ATOM 634 N N . SER A 1 84 ? 8.383 0.660 -1.235 1.00 97.12 84 SER A N 1
ATOM 635 C CA . SER A 1 84 ? 9.202 1.777 -0.779 1.00 97.12 84 SER A CA 1
ATOM 636 C C . SER A 1 84 ? 8.812 2.222 0.625 1.00 97.12 84 SER A C 1
ATOM 638 O O . SER A 1 84 ? 7.728 1.919 1.132 1.00 97.12 84 SER A O 1
ATOM 640 N N . ALA A 1 85 ? 9.704 2.985 1.264 1.00 97.25 85 ALA A N 1
ATOM 641 C CA . ALA A 1 85 ? 9.488 3.508 2.613 1.00 97.25 85 ALA A CA 1
ATOM 642 C C . ALA A 1 85 ? 8.188 4.322 2.731 1.00 97.25 85 ALA A C 1
ATOM 644 O O . ALA A 1 85 ? 7.564 4.318 3.785 1.00 97.25 85 ALA A O 1
ATOM 645 N N . PHE A 1 86 ? 7.738 4.949 1.637 1.00 97.00 86 PHE A N 1
ATOM 646 C CA . PHE A 1 86 ? 6.463 5.662 1.594 1.00 97.00 86 PHE A CA 1
ATOM 647 C C . PHE A 1 86 ? 5.281 4.769 2.000 1.00 97.00 86 PHE A C 1
ATOM 649 O O . PHE A 1 86 ? 4.478 5.173 2.838 1.00 97.00 86 PHE A O 1
ATOM 656 N N . PHE A 1 87 ? 5.171 3.558 1.435 1.00 98.06 87 PHE A N 1
ATOM 657 C CA . PHE A 1 87 ? 4.052 2.660 1.738 1.00 98.06 87 PHE A CA 1
ATOM 658 C C . PHE A 1 87 ? 4.076 2.219 3.195 1.00 98.06 87 PHE A C 1
ATOM 660 O O . PHE A 1 87 ? 3.040 2.258 3.852 1.00 98.06 87 PHE A O 1
ATOM 667 N N . MET A 1 88 ? 5.259 1.851 3.694 1.00 96.56 88 MET A N 1
ATOM 668 C CA . MET A 1 88 ? 5.459 1.460 5.087 1.00 96.56 88 MET A CA 1
ATOM 669 C C . MET A 1 88 ? 5.018 2.581 6.033 1.00 96.56 88 MET A C 1
ATOM 671 O O . MET A 1 88 ? 4.090 2.397 6.811 1.00 96.56 88 MET A O 1
ATOM 675 N N . THR A 1 89 ? 5.595 3.778 5.889 1.00 96.38 89 THR A N 1
ATOM 676 C CA . THR A 1 89 ? 5.296 4.913 6.768 1.00 96.38 89 THR A CA 1
ATOM 677 C C . THR A 1 89 ? 3.827 5.324 6.709 1.00 96.38 89 THR A C 1
ATOM 679 O O . THR A 1 89 ? 3.229 5.570 7.753 1.00 96.38 89 THR A O 1
ATOM 682 N N . MET A 1 90 ? 3.223 5.385 5.518 1.00 95.69 90 MET A N 1
ATOM 683 C CA . MET A 1 90 ? 1.814 5.764 5.366 1.00 95.69 90 MET A CA 1
ATOM 684 C C . MET A 1 90 ? 0.881 4.743 6.030 1.00 95.69 90 MET A C 1
ATOM 686 O O . MET A 1 90 ? -0.059 5.127 6.725 1.00 95.69 90 MET A O 1
ATOM 690 N N . LEU A 1 91 ? 1.123 3.446 5.822 1.00 97.19 91 LEU A N 1
ATOM 691 C CA . LEU A 1 91 ? 0.294 2.384 6.392 1.00 97.19 91 LEU A CA 1
ATOM 692 C C . LEU A 1 91 ? 0.439 2.321 7.912 1.00 97.19 91 LEU A C 1
ATOM 694 O O . LEU A 1 91 ? -0.583 2.304 8.594 1.00 97.19 91 LEU A O 1
ATOM 698 N N . ASP A 1 92 ? 1.668 2.354 8.429 1.00 96.25 92 ASP A N 1
ATOM 699 C CA . ASP A 1 92 ? 1.941 2.346 9.870 1.00 96.25 92 ASP A CA 1
ATOM 700 C C . ASP A 1 92 ? 1.291 3.560 10.546 1.00 96.25 92 ASP A C 1
ATOM 702 O O . ASP A 1 92 ? 0.511 3.400 11.484 1.00 96.25 92 ASP A O 1
ATOM 706 N N . SER A 1 93 ? 1.477 4.759 9.981 1.00 94.12 93 SER A N 1
ATOM 707 C CA . SER A 1 93 ? 0.859 5.990 10.493 1.00 94.12 93 SER A CA 1
ATOM 708 C C . SER A 1 93 ? -0.668 5.889 10.527 1.00 94.12 93 SER A C 1
ATOM 710 O O . SER A 1 93 ? -1.300 6.289 11.501 1.00 94.12 93 SER A O 1
ATOM 712 N N . MET A 1 94 ? -1.288 5.333 9.481 1.00 93.44 94 MET A N 1
ATOM 713 C CA . MET A 1 94 ? -2.743 5.172 9.415 1.00 93.44 94 MET A CA 1
ATOM 714 C C . MET A 1 94 ? -3.273 4.090 10.364 1.00 93.44 94 MET A C 1
ATOM 716 O O . MET A 1 94 ? -4.398 4.214 10.858 1.00 93.44 94 MET A O 1
ATOM 720 N N . ILE A 1 95 ? -2.489 3.041 10.623 1.00 94.44 95 ILE A N 1
ATOM 721 C CA . ILE A 1 95 ? -2.802 2.009 11.616 1.00 94.44 95 ILE A CA 1
ATOM 722 C C . ILE A 1 95 ? -2.745 2.615 13.016 1.00 94.44 95 ILE A C 1
ATOM 724 O O . ILE A 1 95 ? -3.747 2.556 13.728 1.00 94.44 95 ILE A O 1
ATOM 728 N N . GLU A 1 96 ? -1.624 3.238 13.384 1.00 92.94 96 GLU A N 1
ATOM 729 C CA . GLU A 1 96 ? -1.429 3.905 14.677 1.00 92.94 96 GLU A CA 1
ATOM 730 C C . GLU A 1 96 ? -2.540 4.918 14.939 1.00 92.94 96 GLU A C 1
ATOM 732 O O . GLU A 1 96 ? -3.189 4.902 15.985 1.00 92.94 96 GLU A O 1
ATOM 737 N N . TYR A 1 97 ? -2.823 5.737 13.932 1.00 88.75 97 TYR A N 1
ATOM 738 C CA . TYR A 1 97 ? -3.871 6.733 13.972 1.00 88.75 97 TYR A CA 1
ATOM 739 C C . TYR A 1 97 ? -5.255 6.140 14.290 1.00 88.75 97 TYR A C 1
ATOM 741 O O . TYR A 1 97 ? -5.967 6.619 15.176 1.00 88.75 97 TYR A O 1
ATOM 749 N N . LYS A 1 98 ? -5.653 5.083 13.572 1.00 88.44 98 LYS A N 1
ATOM 750 C CA . LYS A 1 98 ? -6.965 4.448 13.763 1.00 88.44 98 LYS A CA 1
ATOM 751 C C . LYS A 1 98 ? -7.047 3.676 15.078 1.00 88.44 98 LYS A C 1
ATOM 753 O O . LYS A 1 98 ? -8.121 3.636 15.670 1.00 88.44 98 LYS A O 1
ATOM 758 N N . VAL A 1 99 ? -5.941 3.093 15.543 1.00 88.56 99 VAL A N 1
ATOM 759 C CA . VAL A 1 99 ? -5.862 2.418 16.849 1.00 88.56 99 VAL A CA 1
ATOM 760 C C . VAL A 1 99 ? -5.966 3.425 17.998 1.00 88.56 99 VAL A C 1
ATOM 762 O O . VAL A 1 99 ? -6.635 3.140 18.987 1.00 88.56 99 VAL A O 1
ATOM 765 N N . ALA A 1 100 ? -5.383 4.618 17.853 1.00 87.50 100 ALA A N 1
ATOM 766 C CA . ALA A 1 100 ? -5.472 5.684 18.850 1.00 87.50 100 ALA A CA 1
ATOM 767 C C . ALA A 1 100 ? -6.887 6.280 19.000 1.00 87.50 100 ALA A C 1
ATOM 769 O O . ALA A 1 100 ? -7.152 6.978 19.976 1.00 87.50 100 ALA A O 1
ATOM 770 N N . GLY A 1 101 ? -7.798 6.031 18.048 1.00 76.19 101 GLY A N 1
ATOM 771 C CA . GLY A 1 101 ? -9.198 6.458 18.136 1.00 76.19 101 GLY A CA 1
ATOM 772 C C . GLY A 1 101 ? -9.411 7.978 18.128 1.00 76.19 101 GLY A C 1
ATOM 773 O O . GLY A 1 101 ? -10.424 8.443 18.643 1.00 76.19 101 GLY A O 1
ATOM 774 N N . ASN A 1 102 ? -8.474 8.757 17.575 1.00 69.12 102 ASN A N 1
ATOM 775 C CA . ASN A 1 102 ? -8.467 10.223 17.665 1.00 69.12 102 ASN A CA 1
ATOM 776 C C . ASN A 1 102 ? -8.877 10.899 16.336 1.00 69.12 102 ASN A C 1
ATOM 778 O O . ASN A 1 102 ? -7.986 11.197 15.548 1.00 69.12 102 ASN A O 1
ATOM 782 N N . PRO A 1 103 ? -10.165 11.178 16.052 1.00 65.25 103 PRO A N 1
ATOM 783 C CA . PRO A 1 103 ? -10.659 11.680 14.756 1.00 65.25 103 PRO A CA 1
ATOM 784 C C . PRO A 1 103 ? -9.987 12.973 14.234 1.00 65.25 103 PRO A C 1
ATOM 786 O O . PRO A 1 103 ? -9.872 13.146 13.018 1.00 65.25 103 PRO A O 1
ATOM 789 N N . GLU A 1 104 ? -9.482 13.860 15.099 1.00 65.50 104 GLU A N 1
ATOM 790 C CA . GLU A 1 104 ? -8.853 15.121 14.678 1.00 65.50 104 GLU A CA 1
ATOM 791 C C . GLU A 1 104 ? -7.551 14.935 13.877 1.00 65.50 104 GLU A C 1
ATOM 793 O O . GLU A 1 104 ? -7.311 15.667 12.910 1.00 65.50 104 GLU A O 1
ATOM 798 N N . MET A 1 105 ? -6.709 13.959 14.228 1.00 65.19 105 MET A N 1
ATOM 799 C CA . MET A 1 105 ? -5.395 13.790 13.587 1.00 65.19 105 MET A CA 1
ATOM 800 C C . MET A 1 105 ? -5.488 13.226 12.146 1.00 65.19 105 MET A C 1
ATOM 802 O O . MET A 1 105 ? -4.584 13.489 11.353 1.00 65.19 105 MET A O 1
ATOM 806 N N . LEU A 1 106 ? -6.609 12.602 11.729 1.00 66.75 106 LEU A N 1
ATOM 807 C CA . LEU A 1 106 ? -6.834 12.170 10.332 1.00 66.75 106 LEU A CA 1
ATOM 808 C C . LEU A 1 106 ? -6.785 13.388 9.413 1.00 66.75 106 LEU A C 1
ATO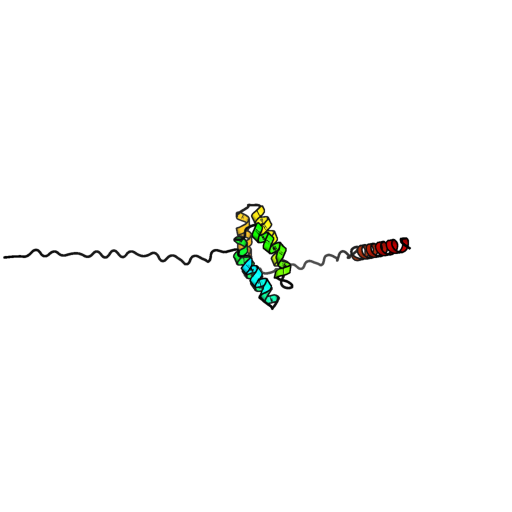M 810 O O . LEU A 1 106 ? -6.113 13.396 8.385 1.00 66.75 106 LEU A O 1
ATOM 814 N N . SER A 1 107 ? -7.508 14.436 9.814 1.00 65.44 107 SER A N 1
ATOM 815 C CA . SER A 1 107 ? -7.656 15.650 9.020 1.00 65.44 107 SER A CA 1
ATOM 816 C C . SER A 1 107 ? -6.307 16.326 8.772 1.00 65.44 107 SER A C 1
ATOM 818 O O . SER A 1 107 ? -6.071 16.831 7.682 1.00 65.44 107 SER A O 1
ATOM 820 N N . GLN A 1 108 ? -5.387 16.285 9.736 1.00 65.75 108 GLN A N 1
ATOM 821 C CA . GLN A 1 108 ? -4.063 16.894 9.606 1.00 65.75 108 GLN A CA 1
ATOM 822 C C . GLN A 1 108 ? -3.163 16.124 8.631 1.00 65.75 108 GLN A C 1
ATOM 824 O O . GLN A 1 108 ? -2.442 16.753 7.857 1.00 65.75 108 GLN A O 1
ATOM 829 N N . ILE A 1 109 ? -3.246 14.788 8.617 1.00 68.19 109 ILE A N 1
ATOM 830 C CA . ILE A 1 109 ? -2.492 13.930 7.689 1.00 68.19 109 ILE A CA 1
ATOM 831 C C . ILE A 1 109 ? -2.971 14.138 6.246 1.00 68.19 109 ILE A C 1
ATOM 833 O O . ILE A 1 109 ? -2.159 14.338 5.351 1.00 68.19 109 ILE A O 1
ATOM 837 N N . PHE A 1 110 ? -4.284 14.147 5.994 1.00 67.94 110 PHE A N 1
ATOM 838 C CA . PHE A 1 110 ? -4.789 14.291 4.620 1.00 67.94 110 PHE A CA 1
ATOM 839 C C . PHE A 1 110 ? -4.736 15.734 4.099 1.00 67.94 110 PHE A C 1
ATOM 841 O O . PHE A 1 110 ? -4.497 15.949 2.911 1.00 67.94 110 PHE A O 1
ATOM 848 N N . ASN A 1 111 ? -4.903 16.736 4.968 1.00 64.69 111 ASN A N 1
ATOM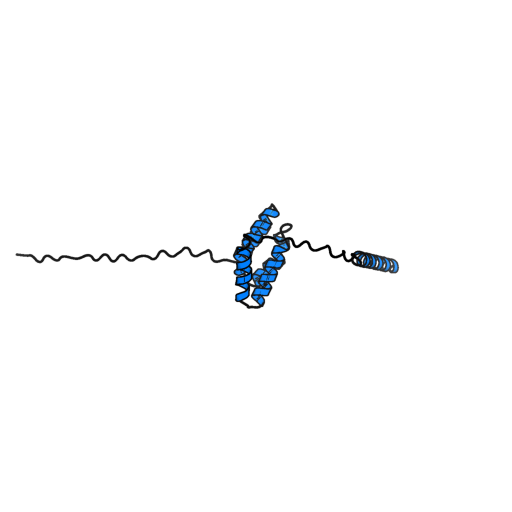 849 C CA . ASN A 1 111 ? -4.835 18.141 4.556 1.00 64.69 111 ASN A CA 1
ATOM 850 C C . ASN A 1 111 ? -3.400 18.641 4.320 1.00 64.69 111 ASN A C 1
ATOM 852 O O . ASN A 1 111 ? -3.231 19.637 3.614 1.00 64.69 111 ASN A O 1
ATOM 856 N N . SER A 1 112 ? -2.375 17.993 4.888 1.00 57.97 112 SER A N 1
ATOM 857 C CA . SER A 1 112 ? -0.972 18.335 4.615 1.00 57.97 112 SER A CA 1
ATOM 858 C C . SER A 1 112 ? -0.519 17.816 3.246 1.00 57.97 112 SER A C 1
ATOM 860 O O . SER A 1 112 ? 0.081 18.570 2.483 1.00 57.97 112 SER A O 1
ATOM 862 N N . VAL A 1 113 ? -0.917 16.594 2.878 1.00 55.09 113 VAL A N 1
ATOM 863 C CA . VAL A 1 113 ? -0.584 15.961 1.587 1.00 55.09 113 VAL A CA 1
ATOM 864 C C . VAL A 1 113 ? -1.201 16.715 0.396 1.00 55.09 113 VAL A C 1
ATOM 866 O O . VAL A 1 113 ? 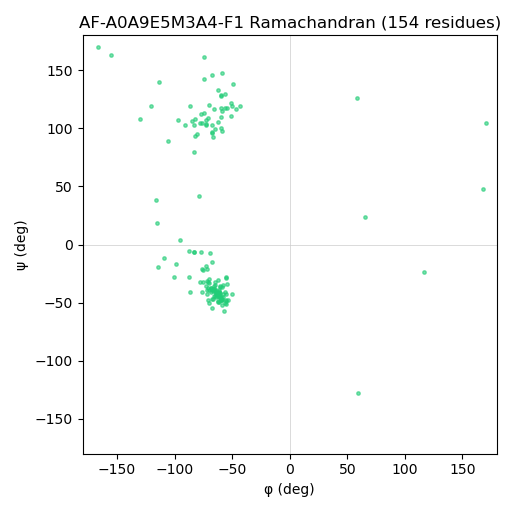-0.595 16.809 -0.667 1.00 55.09 113 VAL A O 1
ATOM 869 N N . GLY A 1 114 ? -2.379 17.329 0.565 1.00 47.66 114 GLY A N 1
ATOM 870 C CA . GLY A 1 114 ? -3.040 18.125 -0.482 1.00 47.66 114 GLY A CA 1
ATOM 871 C C . GLY A 1 114 ? -2.472 19.536 -0.708 1.00 47.66 114 GLY A C 1
ATOM 872 O O . GLY A 1 114 ? -2.906 20.219 -1.635 1.00 47.66 114 GLY A O 1
ATOM 873 N N . LYS A 1 115 ? -1.528 20.002 0.123 1.00 47.12 115 LYS A N 1
ATOM 874 C CA . LYS A 1 115 ? -0.959 21.363 0.061 1.00 47.12 115 LYS A CA 1
ATOM 875 C C . LYS A 1 115 ? 0.529 21.401 -0.288 1.00 47.12 115 LYS A C 1
ATOM 877 O O . LYS A 1 115 ? 1.172 22.434 -0.112 1.00 47.12 115 LYS A O 1
ATOM 882 N N . GLU A 1 116 ? 1.083 20.337 -0.861 1.00 52.47 116 GLU A N 1
ATOM 883 C CA . GLU A 1 116 ? 2.479 20.304 -1.328 1.00 52.47 116 GLU A CA 1
ATOM 884 C C . GLU A 1 116 ? 2.685 21.003 -2.686 1.00 52.47 116 GLU A C 1
ATOM 886 O O . GLU A 1 116 ? 3.422 20.553 -3.557 1.00 52.47 116 GLU A O 1
ATOM 891 N N . GLY A 1 117 ? 2.035 22.149 -2.875 1.00 50.03 117 GLY A N 1
ATOM 892 C CA . GLY A 1 117 ? 2.171 22.998 -4.052 1.00 50.03 117 GLY A CA 1
ATOM 893 C C . GLY A 1 117 ? 2.762 24.359 -3.715 1.00 50.03 117 GLY A C 1
ATOM 894 O O . GLY A 1 117 ? 2.229 25.340 -4.209 1.00 50.03 117 GLY A O 1
ATOM 895 N N . THR A 1 118 ? 3.744 24.449 -2.802 1.00 46.75 118 THR A N 1
ATOM 896 C CA . THR A 1 118 ? 4.690 25.586 -2.586 1.00 46.75 118 THR A CA 1
ATOM 897 C C . THR A 1 118 ? 5.460 25.442 -1.261 1.00 46.75 118 THR A C 1
ATOM 899 O O . THR A 1 118 ? 5.593 26.383 -0.483 1.00 46.75 118 THR A O 1
ATOM 902 N N . ALA A 1 119 ? 6.028 24.271 -0.966 1.00 47.31 119 ALA A N 1
ATOM 903 C CA . ALA A 1 119 ? 7.056 24.212 0.072 1.00 47.31 119 ALA A CA 1
ATOM 904 C C . ALA A 1 119 ? 8.387 24.662 -0.547 1.00 47.31 119 ALA A C 1
ATOM 906 O O . ALA A 1 119 ? 9.085 23.880 -1.191 1.00 47.31 119 ALA A O 1
ATOM 907 N N . SER A 1 120 ? 8.740 25.944 -0.401 1.00 51.31 120 SER A N 1
ATOM 908 C CA . SER A 1 120 ? 10.098 26.400 -0.702 1.00 51.31 120 SER A CA 1
ATOM 909 C C . SER A 1 120 ? 11.047 25.729 0.290 1.00 51.31 120 SER A C 1
ATOM 911 O O . SER A 1 120 ? 11.150 26.153 1.443 1.00 51.31 120 SER A O 1
ATOM 913 N N . VAL A 1 121 ? 11.712 24.663 -0.148 1.00 51.84 121 VAL A N 1
ATOM 914 C CA . VAL A 1 121 ? 12.788 24.014 0.599 1.00 51.84 121 VAL A CA 1
ATOM 915 C C . VAL A 1 121 ? 13.886 25.055 0.813 1.00 51.84 121 VAL A C 1
ATOM 917 O O . VAL A 1 121 ? 14.674 25.345 -0.086 1.00 51.84 121 VAL A O 1
ATOM 920 N N . ARG A 1 122 ? 13.940 25.659 2.004 1.00 44.81 122 ARG A N 1
ATOM 921 C CA . ARG A 1 122 ? 15.147 26.357 2.444 1.00 44.81 122 ARG A CA 1
ATOM 922 C C . ARG A 1 122 ? 16.140 25.288 2.863 1.00 44.81 122 ARG A C 1
ATOM 924 O O . ARG A 1 122 ? 16.002 24.681 3.921 1.00 44.81 122 ARG A O 1
ATOM 931 N N . VAL A 1 123 ? 17.131 25.060 2.009 1.00 53.19 123 VAL A N 1
ATOM 932 C CA . VAL A 1 123 ? 18.329 24.304 2.365 1.00 53.19 123 VAL A CA 1
ATOM 933 C C . VAL A 1 123 ? 19.088 25.136 3.393 1.00 53.19 123 VAL A C 1
ATOM 935 O O . VAL A 1 123 ? 19.870 26.018 3.048 1.00 53.19 123 VAL A O 1
ATOM 938 N N . THR A 1 124 ? 18.833 24.891 4.675 1.00 45.28 124 THR A N 1
ATOM 939 C CA . THR A 1 124 ? 19.767 25.297 5.721 1.00 45.28 124 THR A CA 1
ATOM 940 C C . THR A 1 124 ? 20.961 24.366 5.579 1.00 45.28 124 THR A C 1
ATOM 942 O O . THR A 1 124 ? 20.845 23.168 5.827 1.00 45.28 124 THR A O 1
ATOM 945 N N . SER A 1 125 ? 22.090 24.887 5.104 1.00 47.81 125 SER A N 1
ATOM 946 C CA . SER A 1 125 ? 23.351 24.153 5.059 1.00 47.81 125 SER A CA 1
ATOM 947 C C . SER A 1 125 ? 23.718 23.721 6.478 1.00 47.81 125 SER A C 1
ATOM 949 O O . SER A 1 125 ? 24.242 24.513 7.262 1.00 47.81 125 SER A O 1
ATOM 951 N N . VAL A 1 126 ? 23.404 22.475 6.826 1.00 47.16 126 VAL A N 1
ATOM 952 C CA . VAL A 1 126 ? 23.898 21.844 8.044 1.00 47.16 126 VAL A CA 1
ATOM 953 C C . VAL A 1 126 ? 25.367 21.541 7.791 1.00 47.16 126 VAL A C 1
ATOM 955 O O . VAL A 1 126 ? 25.708 20.669 6.991 1.00 47.16 126 VAL A O 1
ATOM 958 N N . THR A 1 127 ? 26.238 22.314 8.436 1.00 47.53 127 THR A N 1
ATOM 959 C CA . THR A 1 127 ? 27.654 21.997 8.611 1.00 47.53 127 THR A CA 1
ATOM 960 C C . THR A 1 127 ? 27.765 20.521 8.988 1.00 47.53 127 THR A C 1
ATOM 962 O O . THR A 1 127 ? 27.169 20.099 9.977 1.00 47.53 127 THR A O 1
ATOM 965 N N . GLN A 1 128 ? 28.455 19.731 8.159 1.00 47.25 128 GLN A N 1
ATOM 966 C CA . GLN A 1 128 ? 28.616 18.288 8.344 1.00 47.25 128 GLN A CA 1
ATOM 967 C C . GLN A 1 128 ? 28.996 17.969 9.793 1.00 47.25 128 GLN A C 1
ATOM 969 O O . GLN A 1 128 ? 30.075 18.339 10.254 1.00 47.25 128 GLN A O 1
ATOM 974 N N . ALA A 1 129 ? 28.125 17.243 10.495 1.00 37.97 129 ALA A N 1
ATOM 975 C CA . ALA A 1 129 ? 28.531 16.533 11.695 1.00 37.97 129 ALA A CA 1
ATOM 976 C C . ALA A 1 129 ? 29.594 15.496 11.282 1.00 37.97 129 ALA A C 1
ATOM 978 O O . ALA A 1 129 ? 29.402 14.810 10.268 1.00 37.97 129 ALA A O 1
ATOM 979 N N . PRO A 1 130 ? 30.727 15.382 12.000 1.00 41.56 130 PRO A N 1
ATOM 980 C CA . PRO A 1 130 ? 31.727 14.373 11.690 1.00 41.56 130 PRO A CA 1
ATOM 981 C C . PRO A 1 130 ? 31.062 12.997 11.727 1.00 41.56 130 PRO A C 1
ATOM 983 O O . PRO A 1 130 ? 30.351 12.663 12.675 1.00 41.56 130 PRO A O 1
ATOM 986 N N . ARG A 1 131 ? 31.264 12.218 10.657 1.00 44.28 131 ARG A N 1
ATOM 987 C CA . ARG A 1 131 ? 30.832 10.821 10.574 1.00 44.28 131 ARG A CA 1
ATOM 988 C C . ARG A 1 131 ? 31.346 10.098 11.816 1.00 44.28 131 ARG A C 1
ATOM 990 O O . ARG A 1 131 ? 32.551 9.883 11.938 1.00 44.28 131 ARG A O 1
ATOM 997 N N . ALA A 1 132 ? 30.435 9.722 12.710 1.00 41.75 132 ALA A N 1
ATOM 998 C CA . ALA A 1 132 ? 30.711 8.692 13.692 1.00 41.75 132 ALA A CA 1
ATOM 999 C C . ALA A 1 132 ? 31.134 7.451 12.901 1.00 41.75 132 ALA A C 1
ATOM 1001 O O . ALA A 1 132 ? 30.425 6.979 12.009 1.00 41.75 132 ALA A O 1
ATOM 1002 N N . GLN A 1 133 ? 32.371 7.047 13.137 1.00 44.97 133 GLN A N 1
ATOM 1003 C CA . GLN A 1 133 ? 33.035 5.971 12.437 1.00 44.97 133 GLN A CA 1
ATOM 1004 C C . GLN A 1 133 ? 32.230 4.683 12.645 1.00 44.97 133 GLN A C 1
ATOM 1006 O O . GLN A 1 133 ? 31.884 4.335 13.771 1.00 44.97 133 GLN A O 1
ATOM 1011 N N . GLY A 1 134 ? 31.894 4.015 11.541 1.00 50.81 134 GLY A N 1
ATOM 1012 C CA . GLY A 1 134 ? 31.247 2.712 11.565 1.00 50.81 134 GLY A CA 1
ATOM 1013 C C . GLY A 1 134 ? 32.212 1.678 12.123 1.00 50.81 134 GLY A C 1
ATOM 1014 O O . GLY A 1 134 ? 33.032 1.137 11.387 1.00 50.81 134 GLY A O 1
ATOM 1015 N N . TYR A 1 135 ? 32.101 1.414 13.415 1.00 53.84 135 TYR A N 1
ATOM 1016 C CA . TYR A 1 135 ? 32.672 0.241 14.050 1.00 53.84 135 TYR A CA 1
ATOM 1017 C C . TYR A 1 135 ? 31.515 -0.635 14.540 1.00 53.84 135 TYR A C 1
ATOM 1019 O O . TYR A 1 135 ? 30.491 -0.122 14.983 1.00 53.84 135 TYR A O 1
ATOM 1027 N N . ASP A 1 136 ? 31.688 -1.948 14.371 1.00 54.62 136 ASP A N 1
ATOM 1028 C CA . ASP A 1 136 ? 31.028 -3.056 15.089 1.00 54.62 136 ASP A CA 1
ATOM 1029 C C . ASP A 1 136 ? 30.136 -4.016 14.288 1.00 54.62 136 ASP A C 1
ATOM 1031 O O . ASP A 1 136 ? 30.058 -5.186 14.662 1.00 54.62 136 ASP A O 1
ATOM 1035 N N . ALA A 1 137 ? 29.571 -3.648 13.131 1.00 56.00 137 ALA A N 1
ATOM 1036 C CA . ALA A 1 137 ? 28.746 -4.612 12.377 1.00 56.00 137 ALA A CA 1
ATOM 1037 C C . ALA A 1 137 ? 29.572 -5.735 11.702 1.00 56.00 137 ALA A C 1
ATOM 1039 O O . ALA A 1 137 ? 29.203 -6.907 11.774 1.00 56.00 137 ALA A O 1
ATOM 1040 N N . GLN A 1 138 ? 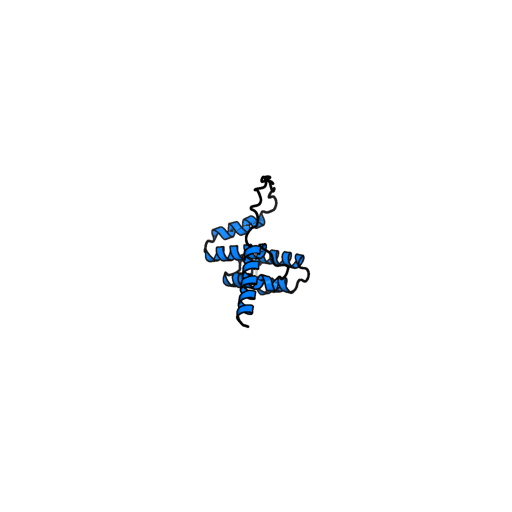30.719 -5.412 11.084 1.00 58.19 138 GLN A N 1
ATOM 1041 C CA . GLN A 1 138 ? 31.576 -6.423 10.433 1.00 58.19 138 GLN A CA 1
ATOM 1042 C C . GLN A 1 138 ? 32.330 -7.310 11.432 1.00 58.19 138 GLN A C 1
ATOM 1044 O O . GLN A 1 138 ? 32.505 -8.502 11.173 1.00 58.19 138 GLN A O 1
ATOM 1049 N N . ILE A 1 139 ? 32.757 -6.753 12.570 1.00 57.78 139 ILE A N 1
ATOM 1050 C CA . ILE A 1 139 ? 33.493 -7.508 13.595 1.00 57.78 139 ILE A CA 1
ATOM 1051 C C . ILE A 1 139 ? 32.581 -8.576 14.206 1.00 57.78 139 ILE A C 1
ATOM 1053 O O . ILE A 1 139 ? 32.984 -9.734 14.317 1.00 57.78 139 ILE A O 1
ATOM 1057 N N . ASN A 1 140 ? 31.329 -8.222 14.515 1.00 63.81 140 ASN A N 1
ATOM 1058 C CA . ASN A 1 140 ? 30.369 -9.167 15.081 1.00 63.81 140 ASN A CA 1
ATOM 1059 C C . ASN A 1 140 ? 30.083 -10.340 14.121 1.00 63.81 140 ASN A C 1
ATOM 1061 O O . ASN A 1 140 ? 30.079 -11.502 14.532 1.00 63.81 140 ASN A O 1
ATOM 1065 N N . GLN A 1 141 ? 29.947 -10.056 12.820 1.00 67.38 141 GLN A N 1
ATOM 1066 C CA . GLN A 1 141 ? 29.684 -11.085 11.811 1.00 67.38 141 GLN A CA 1
ATOM 1067 C C . GLN A 1 141 ? 30.868 -12.046 11.608 1.00 67.38 141 GLN A C 1
ATOM 1069 O O . GLN A 1 141 ? 30.663 -13.252 11.459 1.00 67.38 141 GLN A O 1
ATOM 1074 N N . GLN A 1 142 ? 32.108 -11.543 11.633 1.00 70.75 142 GLN A N 1
ATOM 1075 C CA . GLN A 1 142 ? 33.298 -12.399 11.559 1.00 70.75 142 GLN A CA 1
ATOM 1076 C C . GLN A 1 142 ? 33.452 -13.275 12.804 1.00 70.75 142 GLN A C 1
ATOM 1078 O O . GLN A 1 142 ? 33.817 -14.446 12.685 1.00 70.75 142 GLN A O 1
ATOM 1083 N N . GLN A 1 143 ? 33.140 -12.743 13.986 1.00 70.38 143 GLN A N 1
ATOM 1084 C CA . GLN A 1 143 ? 33.239 -13.508 15.225 1.00 70.38 143 GLN A CA 1
ATOM 1085 C C . GLN A 1 143 ? 32.243 -14.680 15.250 1.00 70.38 143 GLN A C 1
ATOM 1087 O O . GLN A 1 143 ? 32.614 -15.793 15.626 1.00 70.38 143 GLN A O 1
ATOM 1092 N N . TYR A 1 144 ? 31.017 -14.469 14.757 1.00 68.69 144 TYR A N 1
ATOM 1093 C CA . TYR A 1 144 ? 30.007 -15.527 14.641 1.00 68.69 144 TYR A CA 1
ATOM 1094 C C . TYR A 1 144 ? 30.451 -16.660 13.700 1.00 68.69 144 TYR A C 1
ATOM 1096 O O . TYR A 1 144 ? 30.300 -17.841 14.013 1.00 68.69 144 TYR A O 1
ATOM 1104 N N . GLN A 1 145 ? 31.061 -16.308 12.563 1.00 75.12 145 GLN A N 1
ATOM 1105 C CA . GLN A 1 145 ? 31.584 -17.274 11.590 1.00 75.12 145 GLN A CA 1
ATOM 1106 C C . GLN A 1 145 ? 32.728 -18.118 12.172 1.00 75.12 145 GLN A C 1
ATOM 1108 O O . GLN A 1 145 ? 32.751 -19.335 11.987 1.00 75.12 145 GLN A O 1
ATOM 1113 N N . GLN A 1 146 ? 33.656 -17.501 12.912 1.00 74.81 146 GLN A N 1
ATOM 1114 C CA . GLN A 1 146 ? 34.763 -18.234 13.535 1.00 74.81 146 GLN A CA 1
ATOM 1115 C C . GLN A 1 146 ? 34.287 -19.193 14.628 1.00 74.81 146 GLN A C 1
ATOM 1117 O O . GLN A 1 146 ? 34.771 -20.323 14.698 1.00 74.81 146 GLN A O 1
ATOM 1122 N N . GLN A 1 147 ? 33.313 -18.784 15.445 1.00 73.69 147 GLN A N 1
ATOM 1123 C CA . GLN A 1 147 ? 32.737 -19.664 16.461 1.00 73.69 147 GLN A CA 1
ATOM 1124 C C . GLN A 1 147 ? 32.084 -20.901 15.825 1.00 73.69 147 GLN A C 1
ATOM 1126 O O . GLN A 1 147 ? 32.254 -22.015 16.322 1.00 73.69 147 GLN A O 1
ATOM 1131 N N . TYR A 1 148 ? 31.410 -20.724 14.685 1.00 71.31 148 TYR A N 1
ATOM 1132 C CA . TYR A 1 148 ? 30.793 -21.827 13.950 1.00 71.31 148 TYR A CA 1
ATOM 1133 C C . TYR A 1 148 ? 31.832 -22.829 13.421 1.00 71.31 148 TYR A C 1
ATOM 1135 O O . TYR A 1 148 ? 31.637 -24.039 13.513 1.00 71.31 148 TYR A O 1
ATOM 1143 N N . GLN A 1 149 ? 32.969 -22.341 12.915 1.00 73.56 149 GLN A N 1
ATOM 1144 C CA . GLN A 1 149 ? 34.040 -23.209 12.414 1.00 73.56 149 GLN A CA 1
ATOM 1145 C C . GLN A 1 149 ? 34.767 -23.970 13.530 1.00 73.56 149 GLN A C 1
ATOM 1147 O O . GLN A 1 149 ? 35.061 -25.152 13.359 1.00 73.56 149 GLN A O 1
ATOM 1152 N N . GLN A 1 150 ? 35.017 -23.342 14.684 1.00 71.19 150 GLN A N 1
ATOM 1153 C CA . GLN A 1 150 ? 35.654 -24.033 15.813 1.00 71.19 150 GLN A CA 1
ATOM 1154 C C . GLN A 1 150 ? 34.773 -25.151 16.382 1.00 71.19 150 GLN A C 1
ATOM 1156 O O . GLN A 1 150 ? 35.287 -26.202 16.759 1.00 71.19 150 GLN A O 1
ATOM 1161 N N . GLN A 1 151 ? 33.449 -24.965 16.399 1.00 69.69 151 GLN A N 1
ATOM 1162 C CA . GLN A 1 151 ? 32.526 -26.001 16.861 1.00 69.69 151 GLN A CA 1
ATOM 1163 C C . GLN A 1 151 ? 32.551 -27.246 15.958 1.00 69.69 151 GLN A C 1
ATOM 1165 O O . GLN A 1 151 ? 32.465 -28.362 16.464 1.00 69.69 151 GLN A O 1
ATOM 1170 N N . TYR A 1 152 ? 32.736 -27.074 14.645 1.00 65.50 152 TYR A N 1
ATOM 1171 C CA . TYR A 1 152 ? 32.885 -28.194 13.709 1.00 65.50 152 TYR A CA 1
ATOM 1172 C C . TYR A 1 152 ? 34.212 -28.945 13.872 1.00 65.50 152 TYR A C 1
ATOM 1174 O O . TYR A 1 152 ? 34.250 -30.158 13.685 1.00 65.50 152 TYR A O 1
ATOM 1182 N N . GLN A 1 153 ? 35.296 -28.253 14.237 1.00 62.22 153 GLN A N 1
ATOM 1183 C CA . GLN A 1 153 ? 36.603 -28.894 14.433 1.00 62.22 153 GLN A CA 1
ATOM 1184 C C . GLN A 1 153 ? 36.709 -29.692 15.738 1.00 62.22 153 GLN A C 1
ATOM 1186 O O . GLN A 1 153 ? 37.535 -30.587 15.821 1.00 62.22 153 GLN A O 1
ATOM 1191 N N . GLN A 1 154 ? 35.875 -29.405 16.739 1.00 60.53 154 GLN A N 1
ATOM 1192 C CA . GLN A 1 154 ? 35.834 -30.157 18.005 1.00 60.53 154 GLN A CA 1
ATOM 1193 C C . GLN A 1 154 ? 34.982 -31.439 17.913 1.00 60.53 154 GLN A C 1
ATOM 1195 O O . GLN A 1 154 ? 34.912 -32.202 18.874 1.00 60.53 154 GLN A O 1
ATOM 1200 N N . GLN A 1 155 ? 34.290 -31.655 16.788 1.00 57.38 155 GLN A N 1
ATOM 1201 C CA . GLN A 1 155 ? 33.432 -32.822 16.554 1.00 57.38 155 GLN A CA 1
ATOM 1202 C C . GLN A 1 155 ? 34.124 -33.967 15.790 1.00 57.38 155 GLN A C 1
ATOM 1204 O O . GLN A 1 155 ? 33.462 -34.966 15.503 1.00 57.38 155 GLN A O 1
ATOM 1209 N N . TYR A 1 156 ? 35.424 -33.837 15.499 1.00 55.56 156 TYR A N 1
ATOM 1210 C CA . TYR A 1 156 ? 36.275 -34.873 14.903 1.00 55.56 156 TYR A CA 1
ATOM 1211 C C . TYR A 1 156 ? 37.507 -35.144 15.762 1.00 55.56 156 TYR A C 1
ATOM 1213 O O . TYR A 1 156 ? 38.208 -34.167 16.104 1.00 55.56 156 TYR A O 1
#

pLDDT: mean 74.63, std 21.28, range [35.22, 98.62]

Foldseek 3Di:
DDDDDDDDDDDDDDDDPPPPDDPDDPDQALDLVVLLCLLAPDDDLVVSLVVSVVNCLRRVLVDDLVSLVVCLVCVCVRNPVNDDPVSNVSSVVSNVVVVVVDVVVVCVVSVVVVPPPDPPPPPPPDDDDPPPDDPDPVVVVVVVVVVVVVVVVVVD